Protein AF-A0A4C1TR44-F1 (afdb_monomer_lite)

pLDDT: mean 74.35, std 19.48, range [30.91, 95.0]

Secondary structure (DSSP, 8-state):
--TTHHHHHT--HHHHHHHHHHHHHHHHHHHT--TTS-HHHHHHHTTPPPHHHHHHHHHHHHHHHHHT-S-TTTHHHHT-PPPPTT---PPP-------S-------------

Structure (mmCIF, N/CA/C/O backbone):
data_AF-A0A4C1TR44-F1
#
_entry.id   AF-A0A4C1TR44-F1
#
loop_
_atom_site.group_PDB
_atom_site.id
_atom_site.type_symbol
_atom_site.label_atom_id
_atom_site.label_alt_id
_atom_site.label_comp_id
_atom_site.label_asym_id
_atom_site.label_entity_id
_atom_site.label_seq_id
_atom_site.pdbx_PDB_ins_code
_atom_site.Cartn_x
_atom_site.Cartn_y
_atom_site.Cartn_z
_atom_site.occupancy
_atom_site.B_iso_or_equiv
_atom_site.auth_seq_id
_atom_site.auth_comp_id
_atom_site.auth_asym_id
_atom_site.auth_atom_id
_atom_site.pdbx_PDB_model_num
ATOM 1 N N . MET A 1 1 ? 9.654 10.592 -16.389 1.00 48.72 1 MET A N 1
ATOM 2 C CA . MET A 1 1 ? 9.495 9.372 -15.572 1.00 48.72 1 MET A CA 1
ATOM 3 C C . MET A 1 1 ? 10.162 9.593 -14.231 1.00 48.72 1 MET A C 1
ATOM 5 O O . MET A 1 1 ? 11.379 9.716 -14.175 1.00 48.72 1 MET A O 1
ATOM 9 N N . THR A 1 2 ? 9.377 9.745 -13.169 1.00 49.69 2 THR A N 1
ATOM 10 C CA . THR A 1 2 ? 9.905 9.944 -11.815 1.00 49.69 2 THR A CA 1
ATOM 11 C C . THR A 1 2 ? 10.476 8.614 -11.333 1.00 49.69 2 THR A C 1
ATOM 13 O O . THR A 1 2 ? 9.757 7.619 -11.289 1.00 49.69 2 THR A O 1
ATOM 16 N N . TYR A 1 3 ? 11.758 8.592 -10.973 1.00 50.47 3 TYR A N 1
ATOM 17 C CA . TYR A 1 3 ? 12.559 7.422 -10.564 1.00 50.47 3 TYR A CA 1
ATOM 18 C C . TYR A 1 3 ? 11.973 6.596 -9.386 1.00 50.47 3 TYR A C 1
ATOM 20 O O . TYR A 1 3 ? 12.554 5.603 -8.961 1.00 50.47 3 TYR A O 1
ATOM 28 N N . ALA A 1 4 ? 10.831 7.010 -8.832 1.00 49.41 4 ALA A N 1
ATOM 29 C CA . ALA A 1 4 ? 10.200 6.462 -7.638 1.00 49.41 4 ALA A CA 1
ATOM 30 C C . ALA A 1 4 ? 9.158 5.355 -7.905 1.00 49.41 4 ALA A C 1
ATOM 32 O O . ALA A 1 4 ? 8.793 4.645 -6.975 1.00 49.41 4 ALA A O 1
ATOM 33 N N . SER A 1 5 ? 8.660 5.183 -9.135 1.00 55.97 5 SER A N 1
ATOM 34 C CA . SER A 1 5 ? 7.489 4.318 -9.383 1.00 55.97 5 SER A CA 1
ATOM 35 C C . SER A 1 5 ? 7.682 2.812 -9.099 1.00 55.97 5 SER A C 1
ATOM 37 O O . SER A 1 5 ? 6.793 2.223 -8.486 1.00 55.97 5 SER A O 1
ATOM 39 N N . PRO A 1 6 ? 8.829 2.172 -9.425 1.00 58.22 6 PRO A N 1
ATOM 40 C CA . PRO A 1 6 ? 9.052 0.761 -9.080 1.00 58.22 6 PRO A CA 1
ATOM 41 C C . PRO A 1 6 ? 9.174 0.521 -7.567 1.00 58.22 6 PRO A C 1
ATOM 43 O O . PRO A 1 6 ? 8.997 -0.595 -7.088 1.00 58.22 6 PRO A O 1
ATOM 46 N N . VAL A 1 7 ? 9.489 1.568 -6.795 1.00 58.19 7 VAL A N 1
ATOM 47 C CA . VAL A 1 7 ? 9.777 1.465 -5.357 1.00 58.19 7 VAL A CA 1
ATOM 48 C C . VAL A 1 7 ? 8.522 1.110 -4.564 1.00 58.19 7 VAL A C 1
ATOM 50 O O . VAL A 1 7 ? 8.615 0.404 -3.563 1.00 58.19 7 VAL A O 1
ATOM 53 N N . PHE A 1 8 ? 7.346 1.556 -5.013 1.00 62.28 8 PHE A N 1
ATOM 54 C CA . PHE A 1 8 ? 6.097 1.298 -4.297 1.00 62.28 8 PHE A CA 1
ATOM 55 C C . PHE A 1 8 ? 5.616 -0.150 -4.431 1.00 62.28 8 PHE A C 1
ATOM 57 O O . PHE A 1 8 ? 5.036 -0.668 -3.481 1.00 62.28 8 PHE A O 1
ATOM 64 N N . ALA A 1 9 ? 5.914 -0.822 -5.548 1.00 65.25 9 ALA A N 1
ATOM 65 C CA . ALA A 1 9 ? 5.568 -2.232 -5.751 1.00 65.25 9 ALA A CA 1
ATOM 66 C C . ALA A 1 9 ? 6.281 -3.166 -4.754 1.00 65.25 9 ALA A C 1
ATOM 68 O O . ALA A 1 9 ? 5.738 -4.196 -4.363 1.00 65.25 9 ALA A O 1
ATOM 69 N N . HIS A 1 10 ? 7.478 -2.777 -4.300 1.00 71.75 10 HIS A N 1
ATOM 70 C CA . HIS A 1 10 ? 8.299 -3.537 -3.352 1.00 71.75 10 HIS A CA 1
ATOM 71 C C . HIS A 1 10 ? 8.489 -2.818 -2.012 1.00 71.75 10 HIS A C 1
ATOM 73 O O . HIS A 1 10 ? 9.455 -3.074 -1.289 1.00 71.75 10 HIS A O 1
ATOM 79 N N . ALA A 1 11 ? 7.585 -1.898 -1.669 1.00 77.94 11 ALA A N 1
ATOM 80 C CA . ALA A 1 11 ? 7.605 -1.272 -0.359 1.00 77.94 11 ALA A CA 1
ATOM 81 C C . ALA A 1 11 ? 7.374 -2.329 0.732 1.00 77.94 11 ALA A C 1
ATOM 83 O O . ALA A 1 11 ? 6.542 -3.226 0.589 1.00 77.94 11 ALA A O 1
ATOM 84 N N . ALA A 1 12 ? 8.109 -2.213 1.840 1.00 83.38 12 ALA A N 1
ATOM 85 C CA . ALA A 1 12 ? 7.899 -3.086 2.987 1.00 83.38 12 ALA A CA 1
ATOM 86 C C . ALA A 1 12 ? 6.443 -2.954 3.485 1.00 83.38 12 ALA A C 1
ATOM 88 O O . ALA A 1 12 ? 5.942 -1.824 3.563 1.00 83.38 12 ALA A O 1
ATOM 89 N N . PRO A 1 13 ? 5.776 -4.059 3.872 1.00 84.56 13 PRO A N 1
ATOM 90 C CA . PRO A 1 13 ? 4.405 -4.018 4.382 1.00 84.56 13 PRO A CA 1
ATOM 91 C C . PRO A 1 13 ? 4.215 -3.006 5.519 1.00 84.56 13 PRO A C 1
ATOM 93 O O . PRO A 1 13 ? 3.211 -2.299 5.555 1.00 84.56 13 PRO A O 1
ATOM 96 N N . ASP A 1 14 ? 5.218 -2.850 6.386 1.00 88.00 14 ASP A N 1
ATOM 97 C CA . ASP A 1 14 ? 5.200 -1.888 7.494 1.00 88.00 14 ASP A CA 1
ATOM 98 C C . ASP A 1 14 ? 5.115 -0.430 7.021 1.00 88.00 14 ASP A C 1
ATOM 100 O O . ASP A 1 14 ? 4.394 0.381 7.602 1.00 88.00 14 ASP A O 1
ATOM 104 N N . ALA A 1 15 ? 5.802 -0.086 5.928 1.00 87.00 15 ALA A N 1
ATOM 105 C CA . ALA A 1 15 ? 5.742 1.254 5.354 1.00 87.00 15 ALA A CA 1
ATOM 106 C C . ALA A 1 15 ? 4.356 1.541 4.758 1.00 87.00 15 ALA A C 1
ATOM 108 O O . ALA A 1 15 ? 3.808 2.625 4.962 1.00 87.00 15 ALA A O 1
ATOM 109 N N . ILE A 1 16 ? 3.760 0.557 4.076 1.00 89.19 16 ILE A N 1
ATOM 110 C CA . ILE A 1 16 ? 2.394 0.656 3.538 1.00 89.19 16 ILE A CA 1
ATOM 111 C C . ILE A 1 16 ? 1.381 0.799 4.682 1.00 89.19 16 ILE A C 1
ATOM 113 O O . ILE A 1 16 ? 0.481 1.636 4.605 1.00 89.19 16 ILE A O 1
ATOM 117 N N . ASN A 1 17 ? 1.556 0.049 5.772 1.00 91.25 17 ASN A N 1
ATOM 118 C CA . ASN A 1 17 ? 0.710 0.145 6.960 1.00 91.25 17 ASN A CA 1
ATOM 119 C C . ASN A 1 17 ? 0.790 1.531 7.614 1.00 91.25 17 ASN A C 1
ATOM 121 O O . ASN A 1 17 ? -0.245 2.110 7.941 1.00 91.25 17 ASN A O 1
ATOM 125 N N . ASN A 1 18 ? 1.986 2.113 7.734 1.00 93.06 18 ASN A N 1
ATOM 126 C CA . ASN A 1 18 ? 2.156 3.472 8.256 1.00 93.06 18 ASN A CA 1
ATOM 127 C C . ASN A 1 18 ? 1.447 4.519 7.387 1.00 93.06 18 ASN A C 1
ATOM 129 O O . ASN A 1 18 ? 0.765 5.404 7.908 1.00 93.06 18 ASN A O 1
ATOM 133 N N . LEU A 1 19 ? 1.546 4.394 6.060 1.00 92.88 19 LEU A N 1
ATOM 134 C CA . LEU A 1 19 ? 0.812 5.259 5.133 1.00 92.88 19 LEU A CA 1
ATOM 135 C C . LEU A 1 19 ? -0.704 5.083 5.272 1.00 92.88 19 LEU A C 1
ATOM 137 O O . LEU A 1 19 ? -1.439 6.067 5.217 1.00 92.88 19 LEU A O 1
ATOM 141 N N . GLN A 1 20 ? -1.180 3.858 5.507 1.00 94.06 20 GLN A N 1
ATOM 142 C CA . GLN A 1 20 ? -2.597 3.608 5.757 1.00 94.06 20 GLN A CA 1
ATOM 143 C C . GLN A 1 20 ? -3.073 4.246 7.068 1.00 94.06 20 GLN A C 1
ATOM 145 O O . GLN A 1 20 ? -4.173 4.795 7.111 1.00 94.06 20 GLN A O 1
ATOM 150 N N . ILE A 1 21 ? -2.264 4.216 8.131 1.00 94.38 21 ILE A N 1
ATOM 151 C CA . ILE A 1 21 ? -2.571 4.898 9.400 1.00 94.38 21 ILE A CA 1
ATOM 152 C C . ILE A 1 21 ? -2.707 6.406 9.169 1.00 94.38 21 ILE A C 1
ATOM 154 O O . ILE A 1 21 ? -3.691 7.004 9.608 1.00 94.38 21 ILE A O 1
ATOM 158 N N . LEU A 1 22 ? -1.775 6.999 8.418 1.00 95.00 22 LEU A N 1
ATOM 159 C CA . LEU A 1 22 ? -1.822 8.415 8.057 1.00 95.00 22 LEU A CA 1
ATOM 160 C C . LEU A 1 22 ? -3.079 8.732 7.235 1.00 95.00 22 LEU A C 1
ATOM 162 O O . LEU A 1 22 ? -3.797 9.675 7.558 1.00 95.00 22 LEU A O 1
ATOM 166 N N . GLN A 1 23 ? -3.409 7.909 6.234 1.00 94.38 23 GLN A N 1
ATOM 167 C CA . GLN A 1 23 ? -4.637 8.065 5.449 1.00 94.38 23 GLN A CA 1
ATOM 168 C C . GLN A 1 23 ? -5.888 8.007 6.338 1.00 94.38 23 GLN A C 1
ATOM 170 O O . GLN A 1 23 ? -6.783 8.840 6.197 1.00 94.38 23 GLN A O 1
ATOM 175 N N . ASN A 1 24 ? -5.950 7.065 7.283 1.00 93.69 24 ASN A N 1
ATOM 176 C CA . ASN A 1 24 ? -7.075 6.941 8.210 1.00 93.69 24 ASN A CA 1
ATOM 177 C C . ASN A 1 24 ? -7.221 8.195 9.087 1.00 93.69 24 ASN A C 1
ATOM 179 O O . ASN A 1 24 ? -8.336 8.671 9.300 1.00 93.69 24 ASN A O 1
ATOM 183 N N . GLN A 1 25 ? -6.110 8.752 9.578 1.00 93.25 25 GLN A N 1
ATOM 184 C CA . GLN A 1 25 ? -6.115 9.999 10.344 1.00 93.25 25 GLN A CA 1
ATOM 185 C C . GLN A 1 25 ? -6.569 11.178 9.478 1.00 93.25 25 GLN A C 1
ATOM 187 O O . GLN A 1 25 ? -7.417 11.962 9.903 1.00 93.25 25 GLN A O 1
ATOM 192 N N . PHE A 1 26 ? -6.070 11.262 8.245 1.00 93.56 26 PHE A N 1
ATOM 193 C CA . PHE A 1 26 ? -6.472 12.281 7.283 1.00 93.56 26 PHE A CA 1
ATOM 194 C C . PHE A 1 26 ? -7.967 12.225 6.968 1.00 93.56 26 PHE A C 1
ATOM 196 O O . PHE A 1 26 ? -8.593 13.269 6.899 1.00 93.56 26 PHE A O 1
ATOM 203 N N . CYS A 1 27 ? -8.566 11.038 6.842 1.00 91.81 27 CYS A N 1
ATOM 204 C CA . CYS A 1 27 ? -10.010 10.909 6.615 1.00 91.81 27 CYS A CA 1
ATOM 205 C C . CYS A 1 27 ? -10.839 11.365 7.828 1.00 91.81 27 CYS A C 1
ATOM 207 O O . CYS A 1 27 ? -11.955 11.860 7.671 1.00 91.81 27 CYS A O 1
ATOM 209 N N . ARG A 1 28 ? -10.306 11.204 9.045 1.00 93.56 28 ARG A N 1
ATOM 210 C CA . ARG A 1 28 ? -11.000 11.532 10.301 1.00 93.56 28 ARG A CA 1
ATOM 211 C C . ARG A 1 28 ? -10.954 13.010 10.662 1.00 93.56 28 ARG A C 1
ATOM 213 O O . ARG A 1 28 ? -11.938 13.523 11.182 1.00 93.56 28 ARG A O 1
ATOM 220 N N . MET A 1 29 ? -9.841 13.689 10.391 1.00 91.88 29 MET A N 1
ATOM 221 C CA . MET A 1 29 ? -9.670 15.108 10.726 1.00 91.88 29 MET A CA 1
ATOM 222 C C . MET A 1 29 ? -10.765 16.025 10.144 1.00 91.88 29 MET A C 1
ATOM 224 O O . MET A 1 29 ? -11.369 16.757 10.923 1.00 91.88 29 MET A O 1
ATOM 228 N N . PRO A 1 30 ? -11.081 15.993 8.834 1.00 91.44 30 PRO A N 1
ATOM 229 C CA . PRO A 1 30 ? -12.089 16.873 8.250 1.00 91.44 30 PRO A CA 1
ATOM 230 C C . PRO A 1 30 ? -13.520 16.418 8.552 1.00 91.44 30 PRO A C 1
ATOM 232 O O . PRO A 1 30 ? -14.423 17.244 8.596 1.00 91.44 30 PRO A O 1
ATOM 235 N N . THR A 1 31 ? -13.742 15.117 8.767 1.00 89.12 31 THR A N 1
ATOM 236 C CA . THR A 1 31 ? -15.076 14.573 9.073 1.00 89.12 31 THR A CA 1
ATOM 237 C C . THR A 1 31 ? -15.456 14.719 10.546 1.00 89.12 31 THR A C 1
ATOM 239 O O . THR A 1 31 ? -16.613 14.505 10.895 1.00 89.12 31 THR A O 1
ATOM 242 N N . GLY A 1 32 ? -14.501 15.046 11.426 1.00 92.50 32 GLY A N 1
ATOM 243 C CA . GLY A 1 32 ? -14.720 15.071 12.875 1.00 92.50 32 GLY A CA 1
ATOM 244 C C . GLY A 1 32 ? -15.153 13.710 13.435 1.00 92.50 32 GLY A C 1
ATOM 245 O O . GLY A 1 32 ? -15.809 13.644 14.473 1.00 92.50 32 GLY A O 1
ATOM 246 N N . ALA A 1 33 ? -14.839 12.618 12.729 1.00 90.94 33 ALA A N 1
ATOM 247 C CA . ALA A 1 33 ? -15.416 11.310 12.996 1.00 90.94 33 ALA A CA 1
ATOM 248 C C . ALA A 1 33 ? -14.879 10.693 14.305 1.00 90.94 33 ALA A C 1
ATOM 250 O O . ALA A 1 33 ? -13.665 10.459 14.418 1.00 90.94 33 ALA A O 1
ATOM 251 N N . PRO A 1 34 ? -15.752 10.337 15.269 1.00 91.44 34 PRO A N 1
ATOM 252 C CA . PRO A 1 34 ? -15.331 9.693 16.507 1.00 91.44 34 PRO A CA 1
ATOM 253 C C . PRO A 1 34 ? -14.676 8.325 16.264 1.00 91.44 34 PRO A C 1
ATOM 255 O O . PRO A 1 34 ? -14.941 7.638 15.271 1.00 91.44 34 PRO A O 1
ATOM 258 N N . SER A 1 35 ? -13.799 7.913 17.184 1.00 86.50 35 SER A N 1
ATOM 259 C CA . SER A 1 35 ? -12.945 6.717 17.059 1.00 86.50 35 SER A CA 1
ATOM 260 C C . SER A 1 35 ? -13.717 5.419 16.793 1.00 86.50 35 SER A C 1
ATOM 262 O O . SER A 1 35 ? -13.208 4.550 16.089 1.00 86.50 35 SER A O 1
ATOM 264 N N . PHE A 1 36 ? -14.958 5.309 17.281 1.00 90.88 36 PHE A N 1
ATOM 265 C CA . PHE A 1 36 ? -15.802 4.121 17.113 1.00 90.88 36 PHE A CA 1
ATOM 266 C C . PHE A 1 36 ? -16.346 3.924 15.688 1.00 90.88 36 PHE A C 1
ATOM 268 O O . PHE A 1 36 ? -16.787 2.824 15.349 1.00 90.88 36 PHE A O 1
ATOM 275 N N . ILE A 1 37 ? -16.332 4.957 14.836 1.00 92.44 37 ILE A N 1
ATOM 276 C CA . ILE A 1 37 ? -16.751 4.821 13.436 1.00 92.44 37 ILE A CA 1
ATOM 277 C C . ILE A 1 37 ? -15.723 3.969 12.699 1.00 92.44 37 ILE A C 1
ATOM 279 O O . ILE A 1 37 ? -14.521 4.216 12.777 1.00 92.44 37 ILE A O 1
ATOM 283 N N . LYS A 1 38 ? -16.185 2.958 11.962 1.00 94.06 38 LYS A N 1
ATOM 284 C CA . LYS A 1 38 ? -15.305 2.071 11.194 1.00 94.06 38 LYS A CA 1
ATOM 285 C C . LYS A 1 38 ? -14.670 2.829 10.026 1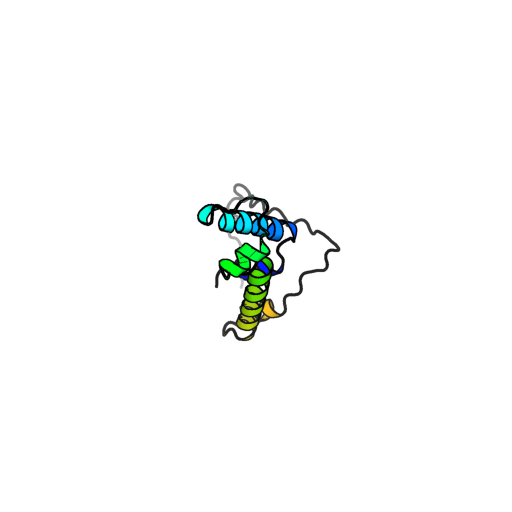.00 94.06 38 LYS A C 1
ATOM 287 O O . LYS A 1 38 ? -15.369 3.504 9.275 1.00 94.06 38 LYS A O 1
ATOM 292 N N . ASN A 1 39 ? -13.369 2.631 9.804 1.00 92.56 39 ASN A N 1
ATOM 293 C CA . ASN A 1 39 ? -12.660 3.266 8.684 1.00 92.56 39 ASN A CA 1
ATOM 294 C C . ASN A 1 39 ? -13.272 2.883 7.322 1.00 92.56 39 ASN A C 1
ATOM 296 O O . ASN A 1 39 ? -13.307 3.713 6.424 1.00 92.56 39 ASN A O 1
ATOM 300 N N . SER A 1 40 ? -13.817 1.669 7.172 1.00 92.44 40 SER A N 1
ATOM 301 C CA . SER A 1 40 ? -14.494 1.245 5.937 1.00 92.44 40 SER A CA 1
ATOM 302 C C . SER A 1 40 ? -15.707 2.108 5.574 1.00 92.44 40 SER A C 1
ATOM 304 O O . SER A 1 40 ? -15.952 2.331 4.392 1.00 92.44 40 SER A O 1
ATOM 306 N N . VAL A 1 41 ? -16.441 2.610 6.573 1.00 93.75 41 VAL A N 1
ATOM 307 C CA . VAL A 1 41 ? -17.572 3.527 6.365 1.00 93.75 41 VAL A CA 1
ATOM 308 C C . VAL A 1 41 ? -17.051 4.873 5.874 1.00 93.75 41 VAL A C 1
ATOM 310 O O . VAL A 1 41 ? -17.489 5.337 4.832 1.00 93.75 41 VAL A O 1
ATOM 313 N N . LEU A 1 42 ? -16.016 5.421 6.521 1.00 92.94 42 LEU A N 1
ATOM 314 C CA . LEU A 1 42 ? -15.385 6.674 6.084 1.00 92.94 42 LEU A CA 1
ATOM 315 C C . LEU A 1 42 ? -14.832 6.583 4.657 1.00 92.94 42 LEU A C 1
ATOM 317 O O . LEU A 1 42 ? -15.005 7.502 3.866 1.00 92.94 42 LEU A O 1
ATOM 321 N N . HIS A 1 43 ? -14.204 5.463 4.301 1.00 94.19 43 HIS A N 1
ATOM 322 C CA . HIS A 1 43 ? -13.726 5.226 2.940 1.00 94.19 43 HIS A CA 1
ATOM 323 C C . HIS A 1 43 ? -14.865 5.170 1.918 1.00 94.19 43 HIS A C 1
ATOM 325 O O . HIS A 1 43 ? -14.717 5.693 0.816 1.00 94.19 43 HIS A O 1
ATOM 331 N N . ARG A 1 44 ? -16.002 4.561 2.272 1.00 93.69 44 ARG A N 1
ATOM 332 C CA . ARG A 1 44 ? -17.186 4.515 1.408 1.00 93.69 44 ARG A CA 1
ATOM 333 C C . ARG A 1 44 ? -17.808 5.900 1.238 1.00 93.69 44 ARG A C 1
ATOM 335 O O . ARG A 1 44 ? -18.078 6.281 0.106 1.00 93.69 44 ARG A O 1
ATOM 342 N N . ASP A 1 45 ? -17.999 6.626 2.333 1.00 93.38 45 ASP A N 1
ATOM 343 C CA . ASP A 1 45 ? -18.672 7.929 2.354 1.00 93.38 45 ASP A CA 1
ATOM 344 C C . ASP A 1 45 ? -17.838 9.010 1.655 1.00 93.38 45 ASP A C 1
ATOM 346 O O . ASP A 1 45 ? -18.376 9.864 0.957 1.00 93.38 45 ASP A O 1
ATOM 350 N N . LEU A 1 46 ? -16.509 8.943 1.792 1.00 91.62 46 LEU A N 1
ATOM 351 C CA . LEU A 1 46 ? -15.572 9.832 1.099 1.00 91.62 46 LEU A CA 1
ATOM 352 C C . LEU A 1 46 ? -15.213 9.344 -0.314 1.00 91.62 46 LEU A C 1
ATOM 354 O O . LEU A 1 46 ? -14.436 10.001 -1.001 1.00 91.62 46 LEU A O 1
ATOM 358 N N . HIS A 1 47 ? -15.731 8.187 -0.743 1.00 92.56 47 HIS A N 1
ATOM 359 C CA . HIS A 1 47 ? -15.369 7.528 -2.002 1.00 92.56 47 HIS A CA 1
ATOM 360 C C . HIS A 1 47 ? -13.845 7.351 -2.196 1.00 92.56 47 HIS A C 1
ATOM 362 O O . HIS A 1 47 ? -13.330 7.427 -3.311 1.00 92.56 47 HIS A O 1
ATOM 368 N N . LEU A 1 48 ? -13.111 7.089 -1.107 1.00 91.81 48 LEU A N 1
ATOM 369 C CA . LEU A 1 48 ? -11.654 6.941 -1.097 1.00 91.81 48 LEU A CA 1
ATOM 370 C C . LEU A 1 48 ? -11.228 5.473 -1.068 1.00 91.81 48 LEU A C 1
ATOM 372 O O . LEU A 1 48 ? -11.586 4.719 -0.164 1.00 91.81 48 LEU A O 1
ATOM 376 N N . SER A 1 49 ? -10.351 5.087 -1.991 1.00 92.44 49 SER A N 1
ATOM 377 C CA . SER A 1 49 ? -9.651 3.801 -1.949 1.00 92.44 49 SER A CA 1
ATOM 378 C C . SER A 1 49 ? -8.537 3.771 -0.897 1.00 92.44 49 SER A C 1
ATOM 380 O O . SER A 1 49 ? -7.901 4.779 -0.596 1.00 92.44 49 SER A O 1
ATOM 382 N N . THR A 1 50 ? -8.269 2.584 -0.364 1.00 93.19 50 THR A N 1
ATOM 383 C CA . THR A 1 50 ? -7.202 2.288 0.609 1.00 93.19 50 THR A CA 1
ATOM 384 C C . THR A 1 50 ? -5.822 2.404 -0.061 1.00 93.19 50 THR A C 1
ATOM 386 O O . THR A 1 50 ? -5.680 2.020 -1.225 1.00 93.19 50 THR A O 1
ATOM 389 N N . ILE A 1 51 ? -4.792 2.882 0.650 1.00 91.56 51 ILE A N 1
ATOM 390 C CA . ILE A 1 51 ? -3.408 2.999 0.137 1.00 91.56 51 ILE A CA 1
ATOM 391 C C . ILE A 1 51 ? -2.903 1.738 -0.589 1.00 91.56 51 ILE A C 1
ATOM 393 O O . ILE A 1 51 ? -2.470 1.878 -1.730 1.00 91.56 51 ILE A O 1
ATOM 397 N N . PRO A 1 52 ? -2.965 0.515 -0.024 1.00 89.75 52 PRO A N 1
ATOM 398 C CA . PRO A 1 52 ? -2.525 -0.703 -0.707 1.00 89.75 52 PRO A CA 1
ATOM 399 C C . PRO A 1 52 ? -3.200 -0.916 -2.064 1.00 89.75 52 PRO A C 1
ATOM 401 O O . PRO A 1 52 ? -2.546 -1.356 -3.006 1.00 89.75 52 PRO A O 1
ATOM 404 N N . LYS A 1 53 ? -4.488 -0.571 -2.192 1.00 91.25 53 LYS A N 1
ATOM 405 C CA . LYS A 1 53 ? -5.211 -0.685 -3.463 1.00 91.25 53 LYS A CA 1
ATOM 406 C C . LYS A 1 53 ? -4.661 0.303 -4.491 1.00 91.25 53 LYS A C 1
ATOM 408 O O . LYS A 1 53 ? -4.377 -0.092 -5.614 1.00 91.25 53 LYS A O 1
ATOM 413 N N . ILE A 1 54 ? -4.457 1.556 -4.081 1.00 90.00 54 ILE A N 1
ATOM 414 C CA . ILE A 1 54 ? -3.881 2.602 -4.937 1.00 90.00 54 ILE A CA 1
ATOM 415 C C . ILE A 1 54 ? -2.471 2.209 -5.379 1.00 90.00 54 ILE A C 1
ATOM 417 O O . ILE A 1 54 ? -2.159 2.272 -6.561 1.00 90.00 54 ILE A O 1
ATOM 421 N N . VAL A 1 55 ? -1.625 1.772 -4.444 1.00 88.56 55 VAL A N 1
ATOM 422 C CA . VAL A 1 55 ? -0.251 1.341 -4.734 1.00 88.56 55 VAL A CA 1
ATOM 423 C C . VAL A 1 55 ? -0.243 0.198 -5.745 1.00 88.56 55 VAL A C 1
ATOM 425 O O . VAL A 1 55 ? 0.522 0.251 -6.704 1.00 88.56 55 VAL A O 1
ATOM 428 N N . LYS A 1 56 ? -1.130 -0.789 -5.579 1.00 87.56 56 LYS A N 1
ATOM 429 C CA . LYS A 1 56 ? -1.270 -1.902 -6.517 1.00 87.56 56 LYS A CA 1
ATOM 430 C C . LYS A 1 56 ? -1.668 -1.422 -7.916 1.00 87.56 56 LYS A C 1
ATOM 432 O O . LYS A 1 56 ? -0.939 -1.683 -8.867 1.00 87.56 56 LYS A O 1
ATOM 437 N N . GLU A 1 57 ? -2.754 -0.664 -8.038 1.00 89.75 57 GLU A N 1
ATOM 438 C CA . GLU A 1 57 ? -3.235 -0.161 -9.335 1.00 89.75 57 GLU A CA 1
ATOM 439 C C . GLU A 1 57 ? -2.211 0.748 -10.030 1.00 89.75 57 GLU A C 1
ATOM 441 O O . GLU A 1 57 ? -2.053 0.700 -11.249 1.00 89.75 57 GLU A O 1
ATOM 446 N N . LEU A 1 58 ? -1.501 1.587 -9.271 1.00 87.81 58 LEU A N 1
ATOM 447 C CA . LEU A 1 58 ? -0.432 2.426 -9.812 1.00 87.81 58 LEU A CA 1
ATOM 448 C C . LEU A 1 58 ? 0.761 1.590 -10.273 1.00 87.81 58 LEU A C 1
ATOM 450 O O . LEU A 1 58 ? 1.348 1.907 -11.306 1.00 87.81 58 LEU A O 1
ATOM 454 N N . SER A 1 59 ? 1.112 0.536 -9.533 1.00 84.38 59 SER A N 1
ATOM 455 C CA . SER A 1 59 ? 2.201 -0.358 -9.920 1.00 84.38 59 SER A CA 1
ATOM 456 C C . SER A 1 59 ? 1.884 -1.107 -11.214 1.00 84.38 59 SER A C 1
ATOM 458 O O . SER A 1 59 ? 2.702 -1.082 -12.126 1.00 84.38 59 SER A O 1
ATOM 460 N N . GLU A 1 60 ? 0.676 -1.662 -11.347 1.00 85.69 60 GLU A N 1
ATOM 461 C CA . GLU A 1 60 ? 0.210 -2.343 -12.563 1.00 85.69 60 GLU A CA 1
ATOM 462 C C . GLU A 1 60 ? 0.266 -1.397 -13.768 1.00 85.69 60 GLU A C 1
ATOM 464 O O . GLU A 1 60 ? 0.968 -1.670 -14.739 1.00 85.69 60 GLU A O 1
ATOM 469 N N . LYS A 1 61 ? -0.343 -0.208 -13.650 1.00 86.88 61 LYS A N 1
ATOM 470 C CA . LYS A 1 61 ? -0.314 0.814 -14.712 1.00 86.88 61 LYS A CA 1
ATOM 471 C C . LYS A 1 61 ? 1.102 1.230 -15.096 1.00 86.88 61 LYS A C 1
ATOM 473 O O . LYS A 1 61 ? 1.361 1.533 -16.260 1.00 86.88 61 LYS A O 1
ATOM 478 N N . PHE A 1 62 ? 2.013 1.294 -14.128 1.00 82.75 62 PHE A N 1
ATOM 479 C CA . PHE A 1 62 ? 3.403 1.632 -14.398 1.00 82.75 62 PHE A CA 1
ATOM 480 C C . PHE A 1 62 ? 4.105 0.533 -15.197 1.00 82.75 62 PHE A C 1
ATOM 482 O O . PHE A 1 62 ? 4.785 0.842 -16.175 1.00 82.75 62 PHE A O 1
ATOM 489 N N . PHE A 1 63 ? 3.930 -0.731 -14.811 1.00 83.19 63 PHE A N 1
ATOM 490 C CA . PHE A 1 63 ? 4.519 -1.855 -15.533 1.00 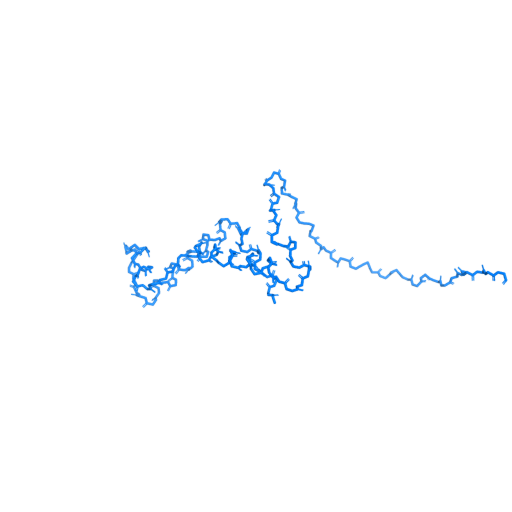83.19 63 PHE A CA 1
ATOM 491 C C . PHE A 1 63 ? 3.936 -1.985 -16.945 1.00 83.19 63 PHE A C 1
ATOM 493 O O . PHE A 1 63 ? 4.706 -2.094 -17.897 1.00 83.19 63 PHE A O 1
ATOM 500 N N . ASP A 1 64 ? 2.621 -1.831 -17.113 1.00 86.25 64 ASP A N 1
ATOM 501 C CA . ASP A 1 64 ? 1.965 -1.822 -18.429 1.00 86.25 64 ASP A CA 1
ATOM 502 C C . ASP A 1 64 ? 2.507 -0.708 -19.340 1.00 86.25 64 ASP A C 1
ATOM 504 O O . ASP A 1 64 ? 2.712 -0.891 -20.545 1.00 86.25 64 ASP A O 1
ATOM 508 N N . MET A 1 65 ? 2.781 0.465 -18.762 1.00 85.12 65 MET A N 1
ATOM 509 C CA . MET A 1 65 ? 3.378 1.589 -19.481 1.00 85.12 65 MET A CA 1
ATOM 510 C C . MET A 1 65 ? 4.848 1.337 -19.833 1.00 85.12 65 MET A C 1
ATOM 512 O O . MET A 1 65 ? 5.298 1.760 -20.898 1.00 85.12 65 MET A O 1
ATOM 516 N N . ALA A 1 66 ? 5.598 0.649 -18.969 1.00 84.00 66 ALA A N 1
ATOM 517 C CA . ALA A 1 66 ? 6.996 0.306 -19.214 1.00 84.00 66 ALA A CA 1
ATOM 518 C C . ALA A 1 66 ? 7.154 -0.697 -20.369 1.00 84.00 66 ALA A C 1
ATOM 520 O O . ALA A 1 66 ? 8.072 -0.539 -21.174 1.00 84.00 66 ALA A O 1
ATOM 521 N N . VAL A 1 67 ? 6.239 -1.668 -20.501 1.00 84.81 67 VAL A N 1
ATOM 522 C CA . VAL A 1 67 ? 6.226 -2.641 -21.614 1.00 84.81 67 VAL A CA 1
ATOM 523 C C . VAL A 1 67 ? 6.107 -1.943 -22.97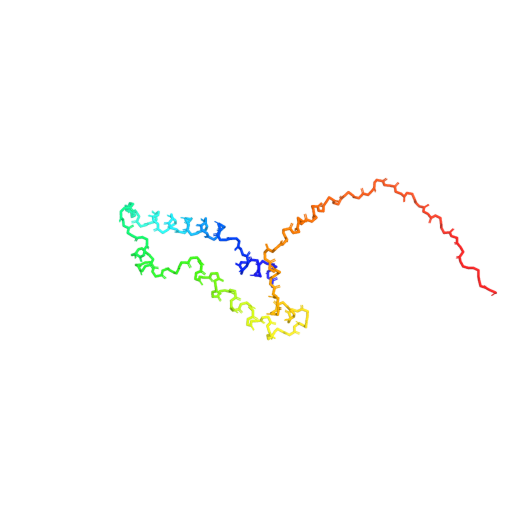0 1.00 84.81 67 VAL A C 1
ATOM 525 O O . VAL A 1 67 ? 6.807 -2.297 -23.914 1.00 84.81 67 VAL A O 1
ATOM 528 N N . ASN A 1 68 ? 5.249 -0.926 -23.062 1.00 84.25 68 ASN A N 1
ATOM 529 C CA . ASN A 1 68 ? 4.947 -0.227 -24.313 1.00 84.25 68 ASN A CA 1
ATOM 530 C C . ASN A 1 68 ? 5.808 1.032 -24.538 1.00 84.25 68 ASN A C 1
ATOM 532 O O . ASN A 1 68 ? 5.504 1.847 -25.412 1.00 84.25 68 ASN A O 1
ATOM 536 N N . HIS A 1 69 ? 6.857 1.247 -23.736 1.00 84.50 69 HIS A N 1
ATOM 537 C CA . HIS A 1 69 ? 7.607 2.499 -23.774 1.00 84.50 69 HIS A CA 1
ATOM 538 C C . HIS A 1 69 ? 8.517 2.579 -25.015 1.00 84.50 69 HIS A C 1
ATOM 540 O O . HIS A 1 69 ? 9.278 1.648 -25.272 1.00 84.50 69 HIS A O 1
ATOM 546 N N . PRO A 1 70 ? 8.593 3.727 -25.722 1.00 87.38 70 PRO A N 1
ATOM 547 C CA . PRO A 1 70 ? 9.496 3.906 -26.870 1.00 87.38 70 PRO A CA 1
ATOM 548 C C . PRO A 1 70 ? 10.996 3.831 -26.526 1.00 87.38 70 PRO A C 1
ATOM 550 O O . PRO A 1 70 ? 11.836 3.906 -27.416 1.00 87.38 70 PRO A O 1
ATOM 553 N N . ASN A 1 71 ? 11.353 3.722 -25.241 1.00 84.62 71 ASN A N 1
ATOM 554 C CA . ASN A 1 71 ? 12.742 3.705 -24.793 1.00 84.62 71 ASN A CA 1
ATOM 555 C C . ASN A 1 71 ? 13.112 2.259 -24.437 1.00 84.62 71 ASN A C 1
ATOM 557 O O . ASN A 1 71 ? 12.602 1.753 -23.431 1.00 84.62 71 ASN A O 1
ATOM 561 N N . PRO A 1 72 ? 14.023 1.616 -25.187 1.00 82.31 72 PRO A N 1
ATOM 562 C CA . PRO A 1 72 ? 14.373 0.214 -24.979 1.00 82.31 72 PRO A CA 1
ATOM 563 C C . PRO A 1 72 ? 15.027 -0.055 -23.619 1.00 82.31 72 PRO A C 1
ATOM 565 O O . PRO A 1 72 ? 15.004 -1.186 -23.155 1.00 82.31 72 PRO A O 1
ATOM 568 N N . LEU A 1 73 ? 15.573 0.963 -22.943 1.00 81.62 73 LEU A N 1
ATOM 569 C CA . LEU A 1 73 ? 16.174 0.812 -21.613 1.00 81.62 73 LEU A CA 1
ATOM 570 C C . LEU A 1 73 ? 15.138 0.655 -20.492 1.00 81.62 73 LEU A C 1
ATOM 572 O O . LEU A 1 73 ? 15.485 0.213 -19.400 1.00 81.62 73 LEU A O 1
ATOM 576 N N . LEU A 1 74 ? 13.881 1.033 -20.739 1.00 77.81 74 LEU A N 1
ATOM 577 C CA . LEU A 1 74 ? 12.803 0.939 -19.751 1.00 77.81 74 LEU A CA 1
ATOM 578 C C . LEU A 1 74 ? 12.022 -0.372 -19.859 1.00 77.81 74 LEU A C 1
ATOM 580 O O . LEU A 1 74 ? 11.492 -0.837 -18.855 1.00 77.81 74 LEU A O 1
ATOM 584 N N . VAL A 1 75 ? 12.017 -1.012 -21.028 1.00 78.88 75 VAL A N 1
ATOM 585 C CA . VAL A 1 75 ? 11.348 -2.303 -21.252 1.00 78.88 75 VAL A CA 1
ATOM 586 C C . VAL A 1 75 ? 11.825 -3.401 -20.276 1.00 78.88 75 VAL A C 1
ATOM 588 O O . VAL A 1 75 ? 10.972 -4.079 -19.705 1.00 78.88 75 VAL A O 1
ATOM 591 N N . PRO A 1 76 ? 13.132 -3.535 -19.949 1.00 79.38 76 PRO A N 1
ATOM 592 C CA . PRO A 1 76 ? 13.607 -4.515 -18.965 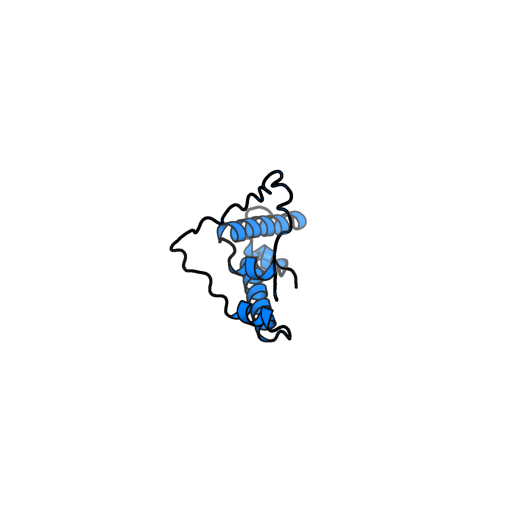1.00 79.38 76 PRO A CA 1
ATOM 593 C C . PRO A 1 76 ? 13.062 -4.308 -17.546 1.00 79.38 76 PRO A C 1
ATOM 595 O O . PRO A 1 76 ? 13.049 -5.247 -16.751 1.00 79.38 76 PRO A O 1
ATOM 598 N N . SER A 1 77 ? 12.609 -3.095 -17.204 1.00 72.06 77 SER A N 1
ATOM 599 C CA . SER A 1 77 ? 12.016 -2.830 -15.888 1.00 72.06 77 SER A CA 1
ATOM 600 C C . SER A 1 77 ? 10.645 -3.488 -15.711 1.00 72.06 77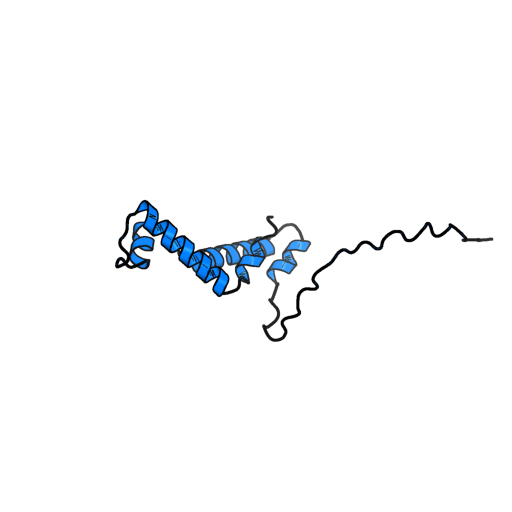 SER A C 1
ATOM 602 O O . SER A 1 77 ? 10.258 -3.762 -14.579 1.00 72.06 77 SER A O 1
ATOM 604 N N . ALA A 1 78 ? 9.942 -3.802 -16.806 1.00 74.31 78 ALA A N 1
ATOM 605 C CA . ALA A 1 78 ? 8.680 -4.541 -16.771 1.00 74.31 78 ALA A CA 1
ATOM 606 C C . ALA A 1 78 ? 8.861 -6.020 -16.402 1.00 74.31 78 ALA A C 1
ATOM 608 O O . ALA A 1 78 ? 7.980 -6.626 -15.805 1.00 74.31 78 ALA A O 1
ATOM 609 N N . THR A 1 79 ? 10.023 -6.590 -16.720 1.00 75.31 79 THR A N 1
ATOM 610 C CA . THR A 1 79 ? 10.408 -7.966 -16.375 1.00 75.31 79 THR A CA 1
ATOM 611 C C . THR A 1 79 ? 11.187 -8.049 -15.063 1.00 75.31 79 THR A C 1
ATOM 613 O O . THR A 1 79 ? 11.858 -9.045 -14.804 1.00 75.31 79 THR A O 1
ATOM 616 N N . TYR A 1 80 ? 11.169 -6.990 -14.249 1.00 73.62 80 TYR A N 1
ATOM 617 C CA . TYR A 1 80 ? 11.885 -6.980 -12.982 1.00 73.62 80 TYR A CA 1
ATOM 618 C C . TYR A 1 80 ? 11.223 -7.936 -11.985 1.00 73.62 80 TYR A C 1
ATOM 620 O O . TYR A 1 80 ? 10.130 -7.673 -11.487 1.00 73.62 80 TYR A O 1
ATOM 628 N N . GLU A 1 81 ? 11.913 -9.026 -11.661 1.00 68.69 81 GLU A N 1
ATOM 629 C CA . GLU A 1 81 ? 11.558 -9.895 -10.545 1.00 68.69 81 GLU A CA 1
ATOM 630 C C . GLU A 1 81 ? 12.417 -9.512 -9.334 1.00 68.69 81 GLU A C 1
ATOM 632 O O . GLU A 1 81 ? 13.652 -9.524 -9.391 1.00 68.69 81 GLU A O 1
ATOM 637 N N . ALA A 1 82 ? 11.776 -9.128 -8.229 1.00 66.88 82 ALA A N 1
ATOM 638 C CA . ALA A 1 82 ? 12.507 -8.871 -6.997 1.00 66.88 82 ALA A CA 1
ATOM 639 C C . ALA A 1 82 ? 13.136 -10.174 -6.497 1.00 66.88 82 ALA A C 1
ATOM 641 O O . ALA A 1 82 ? 12.463 -11.199 -6.394 1.00 66.88 82 ALA A O 1
ATOM 642 N N . SER A 1 83 ? 14.425 -10.122 -6.154 1.00 65.88 83 SER A N 1
ATOM 643 C CA . SER A 1 83 ? 15.126 -11.274 -5.595 1.00 65.88 83 SER A CA 1
ATOM 644 C C . SER A 1 83 ? 14.360 -11.849 -4.393 1.00 65.88 83 SER A C 1
ATOM 646 O O . SER A 1 83 ? 13.931 -11.073 -3.529 1.00 65.88 83 SER A O 1
ATOM 648 N N . PRO A 1 84 ? 14.216 -13.187 -4.299 1.00 67.38 84 PRO A N 1
ATOM 649 C CA . PRO A 1 84 ? 13.597 -13.836 -3.153 1.00 67.38 84 PRO A CA 1
ATOM 650 C C . PRO A 1 84 ? 14.237 -13.350 -1.845 1.00 67.38 84 PRO A C 1
ATOM 652 O O . PRO A 1 84 ? 15.445 -13.088 -1.821 1.00 67.38 84 PRO A O 1
ATOM 655 N N . PRO A 1 85 ? 13.475 -13.262 -0.742 1.00 64.12 85 PRO A N 1
ATOM 656 C CA . PRO A 1 85 ? 13.907 -12.649 0.517 1.00 64.12 85 PRO A CA 1
ATOM 657 C C . PRO A 1 85 ? 14.972 -13.461 1.278 1.00 64.12 85 PRO A C 1
ATOM 659 O O . PRO A 1 85 ? 15.046 -13.387 2.502 1.00 64.12 85 PRO A O 1
ATOM 662 N N . HIS A 1 86 ? 15.802 -14.257 0.595 1.00 55.91 86 HIS A N 1
ATOM 663 C CA . HIS A 1 86 ? 16.694 -15.198 1.256 1.00 55.91 86 HIS A CA 1
ATOM 664 C C . HIS A 1 86 ? 18.072 -14.645 1.625 1.00 55.91 86 HIS A C 1
ATOM 666 O O . HIS A 1 86 ? 18.736 -15.224 2.484 1.00 55.91 86 HIS A O 1
ATOM 672 N N . HIS A 1 87 ? 18.469 -13.483 1.103 1.00 58.81 87 HIS A N 1
ATOM 673 C CA . HIS A 1 87 ? 19.683 -12.798 1.540 1.00 58.81 87 HIS A CA 1
ATOM 674 C C . HIS A 1 87 ? 19.438 -11.289 1.539 1.00 58.81 87 HIS A C 1
ATOM 676 O O . HIS A 1 87 ? 19.377 -10.665 0.482 1.00 58.81 87 HIS A O 1
ATOM 682 N N . PHE A 1 88 ? 19.319 -10.677 2.722 1.00 59.97 88 PHE A N 1
ATOM 683 C CA . PHE A 1 88 ? 19.451 -9.227 2.852 1.00 59.97 88 PHE A CA 1
ATOM 684 C C . PHE A 1 88 ? 20.891 -8.855 2.486 1.00 59.97 88 PHE A C 1
ATOM 686 O O . PHE A 1 88 ? 21.752 -8.729 3.357 1.00 59.97 88 PHE A O 1
ATOM 693 N N . ILE A 1 89 ? 21.175 -8.707 1.190 1.00 60.16 89 ILE A N 1
ATOM 694 C CA . ILE A 1 89 ? 22.397 -8.058 0.730 1.00 60.16 89 ILE A CA 1
ATOM 695 C C . ILE A 1 89 ? 22.292 -6.642 1.280 1.00 60.16 89 ILE A C 1
ATOM 697 O O . ILE A 1 89 ? 21.511 -5.821 0.792 1.00 60.16 89 ILE A O 1
ATOM 701 N N . ARG A 1 90 ? 23.009 -6.379 2.379 1.00 58.94 90 ARG A N 1
ATOM 702 C CA . ARG A 1 90 ? 23.123 -5.032 2.930 1.00 58.94 90 ARG A CA 1
ATOM 703 C C . ARG A 1 90 ? 23.544 -4.145 1.771 1.00 58.94 90 ARG A C 1
ATOM 705 O O . ARG A 1 90 ? 24.605 -4.377 1.195 1.00 58.94 90 ARG A O 1
ATOM 712 N N . ARG A 1 91 ? 22.705 -3.164 1.416 1.00 59.25 91 ARG A N 1
ATOM 713 C CA . ARG A 1 91 ? 23.076 -2.178 0.399 1.00 59.25 91 ARG A CA 1
ATOM 714 C C . ARG A 1 91 ? 24.454 -1.643 0.788 1.00 59.25 91 ARG A C 1
ATOM 716 O O . ARG A 1 91 ? 24.596 -1.224 1.945 1.00 59.25 91 ARG A O 1
ATOM 723 N N . PRO A 1 92 ? 25.457 -1.679 -0.106 1.00 60.88 92 PRO A N 1
ATOM 724 C CA . PRO A 1 92 ? 26.709 -1.009 0.176 1.00 60.88 92 PRO A CA 1
ATOM 725 C C . PRO A 1 92 ? 26.350 0.442 0.491 1.00 60.88 92 PRO A C 1
ATOM 727 O O . PRO A 1 92 ? 25.710 1.138 -0.299 1.00 60.88 92 PRO A O 1
ATOM 730 N N . ARG A 1 93 ? 26.646 0.865 1.721 1.00 61.88 93 ARG A N 1
ATOM 731 C CA . ARG A 1 93 ? 26.569 2.274 2.082 1.00 61.88 93 ARG A CA 1
ATOM 732 C C . ARG A 1 93 ? 27.721 2.908 1.328 1.00 61.88 93 ARG A C 1
ATOM 734 O O . ARG A 1 93 ? 28.853 2.830 1.790 1.00 61.88 93 ARG A O 1
ATOM 741 N N . ASN A 1 94 ? 27.442 3.430 0.139 1.00 54.41 94 ASN A N 1
ATOM 742 C CA . ASN A 1 94 ? 28.411 4.184 -0.635 1.00 54.41 94 ASN A CA 1
ATOM 743 C C . ASN A 1 94 ? 28.812 5.404 0.205 1.00 54.41 94 ASN A C 1
ATOM 745 O O . ASN A 1 94 ? 28.152 6.439 0.172 1.00 54.41 94 ASN A O 1
ATOM 749 N N . VAL A 1 95 ? 29.874 5.265 0.993 1.00 51.50 95 VAL A N 1
ATOM 750 C CA . VAL A 1 95 ? 30.723 6.387 1.358 1.00 51.50 95 VAL A CA 1
ATOM 751 C C . VAL A 1 95 ? 31.519 6.657 0.090 1.00 51.50 95 VAL A C 1
ATOM 753 O O . VAL A 1 95 ? 32.449 5.921 -0.234 1.00 51.50 95 VAL A O 1
ATOM 756 N N . LEU A 1 96 ? 31.105 7.669 -0.672 1.00 53.69 96 LEU A N 1
ATOM 757 C CA . LEU A 1 96 ? 31.980 8.303 -1.651 1.00 53.69 96 LEU A CA 1
ATOM 758 C C . LEU A 1 96 ? 33.051 9.054 -0.851 1.00 53.69 96 LEU A C 1
ATOM 760 O O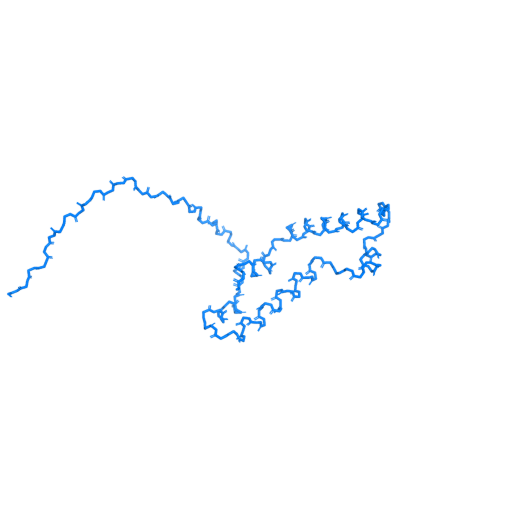 . LEU A 1 96 ? 32.984 10.261 -0.658 1.00 53.69 96 LEU A O 1
ATOM 764 N N . THR A 1 97 ? 33.996 8.318 -0.277 1.00 47.53 97 THR A N 1
ATOM 765 C CA . THR A 1 97 ? 35.291 8.892 0.062 1.00 47.53 97 THR A CA 1
ATOM 766 C C . THR A 1 97 ? 36.024 9.003 -1.256 1.00 47.53 97 THR A C 1
ATOM 768 O O . THR A 1 97 ? 36.632 8.035 -1.712 1.00 47.53 97 THR A O 1
ATOM 771 N N . ASP A 1 98 ? 35.936 10.175 -1.880 1.00 54.81 98 ASP A N 1
ATOM 772 C CA . ASP A 1 98 ? 36.986 10.587 -2.798 1.00 54.81 98 ASP A CA 1
ATOM 773 C C . ASP A 1 98 ? 38.319 10.463 -2.038 1.00 54.81 98 ASP A C 1
ATOM 775 O O . ASP A 1 98 ? 38.429 10.965 -0.910 1.00 54.81 98 ASP A O 1
ATOM 779 N N . PRO A 1 99 ? 39.332 9.756 -2.568 1.00 49.22 99 PRO A N 1
ATOM 780 C CA . PRO A 1 99 ? 40.628 9.726 -1.917 1.00 49.22 99 PRO A CA 1
ATOM 781 C C . PRO A 1 99 ? 41.225 11.141 -1.956 1.00 49.22 99 PRO A C 1
ATOM 783 O O . PRO A 1 99 ? 41.211 11.783 -3.013 1.00 49.22 99 PRO A O 1
ATOM 786 N N . PRO A 1 100 ? 41.782 11.650 -0.843 1.00 51.53 100 PRO A N 1
ATOM 787 C CA . PRO A 1 100 ? 42.431 12.944 -0.848 1.00 51.53 100 PRO A CA 1
ATOM 788 C C . PRO A 1 100 ? 43.723 12.832 -1.666 1.00 51.53 100 PRO A C 1
ATOM 790 O O . PRO A 1 100 ? 44.720 12.274 -1.223 1.00 51.53 100 PRO A O 1
ATOM 793 N N . ASN A 1 101 ? 43.677 13.392 -2.873 1.00 52.12 101 ASN A N 1
ATOM 794 C CA . ASN A 1 101 ? 44.822 13.866 -3.642 1.00 52.12 101 ASN A CA 1
ATOM 795 C C . ASN A 1 101 ? 45.900 12.811 -3.991 1.00 52.12 101 ASN A C 1
ATOM 797 O O . ASN A 1 101 ? 46.999 12.798 -3.439 1.00 52.12 101 ASN A O 1
ATOM 801 N N . ALA A 1 102 ? 45.640 11.984 -5.009 1.00 38.62 102 ALA A N 1
ATOM 802 C CA . ALA A 1 102 ? 46.694 11.263 -5.728 1.00 38.62 102 ALA A CA 1
ATOM 803 C C . ALA A 1 102 ? 47.150 12.085 -6.946 1.00 38.62 102 ALA A C 1
ATOM 805 O O . ALA A 1 102 ? 46.672 11.918 -8.065 1.00 38.62 102 ALA A O 1
ATOM 806 N N . SER A 1 103 ? 48.039 13.032 -6.657 1.00 37.53 103 SER A N 1
ATOM 807 C CA . SER A 1 103 ? 49.122 13.530 -7.512 1.00 37.53 103 SER A CA 1
ATOM 808 C C . SER A 1 103 ? 49.191 13.006 -8.960 1.00 37.53 103 SER A C 1
ATOM 810 O O . SER A 1 103 ? 49.427 11.827 -9.220 1.00 37.53 103 SER A O 1
ATOM 812 N N . LEU A 1 104 ? 49.102 13.961 -9.897 1.00 44.84 104 LEU A N 1
ATOM 813 C CA . LEU A 1 104 ? 49.646 13.955 -11.264 1.00 44.84 104 LEU A CA 1
ATOM 814 C C . LEU A 1 104 ? 50.632 12.802 -11.546 1.00 44.84 104 LEU A C 1
ATOM 816 O O . LEU A 1 104 ? 51.850 12.929 -11.371 1.00 44.84 104 LEU A O 1
ATOM 820 N N . ARG A 1 105 ? 50.120 11.681 -12.067 1.00 33.72 105 ARG A N 1
ATOM 821 C CA . ARG A 1 105 ? 50.957 10.679 -12.730 1.00 33.72 105 ARG A CA 1
ATOM 822 C C . ARG A 1 105 ? 51.297 11.174 -14.131 1.00 33.72 105 ARG A C 1
ATOM 824 O O . ARG A 1 105 ? 50.542 11.024 -15.082 1.00 33.72 105 ARG A O 1
ATOM 831 N N . LYS A 1 106 ? 52.466 11.813 -14.169 1.00 32.59 106 LYS A N 1
ATOM 832 C CA . LYS A 1 106 ? 53.374 12.055 -15.294 1.00 32.59 106 LYS A CA 1
ATOM 833 C C . LYS A 1 106 ? 53.026 11.253 -16.554 1.00 32.59 106 LYS A C 1
ATOM 835 O O . LYS A 1 106 ? 53.121 10.028 -16.569 1.00 32.59 106 LYS A O 1
ATOM 840 N N . SER A 1 107 ? 52.759 11.990 -17.627 1.00 40.69 107 SER A N 1
ATOM 841 C CA . SER A 1 107 ? 52.930 11.552 -19.009 1.00 40.69 107 SER A CA 1
ATOM 842 C C . SER A 1 107 ? 54.276 10.848 -19.185 1.00 40.69 107 SER A C 1
ATOM 844 O O . SER A 1 107 ? 55.312 11.449 -18.885 1.00 40.69 107 SER A O 1
ATOM 846 N N . LYS A 1 108 ? 54.278 9.619 -19.706 1.00 30.91 108 LYS A N 1
ATOM 847 C CA . LYS A 1 108 ? 55.399 9.081 -20.483 1.00 30.91 108 LYS A CA 1
ATOM 848 C C . LYS A 1 108 ? 54.977 7.861 -21.303 1.00 30.91 108 LYS A C 1
ATOM 850 O O . LYS A 1 108 ? 54.422 6.913 -20.766 1.00 30.91 108 LYS A O 1
ATOM 855 N N . ALA A 1 109 ? 55.390 7.940 -22.568 1.00 36.34 109 ALA A N 1
ATOM 856 C CA . ALA A 1 109 ? 55.579 6.890 -23.562 1.00 36.34 109 ALA A CA 1
ATOM 857 C C . ALA A 1 109 ? 54.332 6.318 -24.256 1.00 36.34 109 ALA A C 1
ATOM 859 O O . ALA A 1 109 ? 53.668 5.439 -23.729 1.00 36.34 109 ALA A O 1
ATOM 860 N N . TYR A 1 110 ? 54.159 6.701 -25.526 1.00 33.84 110 TYR A N 1
ATOM 861 C CA . TYR A 1 110 ? 54.344 5.720 -26.595 1.00 33.84 110 TYR A CA 1
ATOM 862 C C . TYR A 1 110 ? 55.347 6.257 -27.619 1.00 33.84 110 TYR A C 1
ATOM 864 O O . TYR A 1 110 ? 55.182 7.329 -28.193 1.00 33.84 110 TYR A O 1
ATOM 872 N N . ARG A 1 111 ? 56.438 5.501 -27.738 1.00 32.59 111 ARG A N 1
ATOM 873 C CA . ARG A 1 111 ? 57.421 5.517 -28.811 1.00 32.59 111 ARG A CA 1
ATOM 874 C C . ARG A 1 111 ? 56.909 4.506 -29.835 1.00 32.59 111 ARG A C 1
ATOM 876 O O . ARG A 1 111 ? 56.681 3.356 -29.467 1.00 32.59 111 ARG A O 1
ATOM 883 N N . SER A 1 112 ? 56.729 4.943 -31.068 1.00 36.41 112 SER A N 1
ATOM 884 C CA . SER A 1 112 ? 56.574 4.099 -32.250 1.00 36.41 112 SER A CA 1
ATOM 885 C C . SER A 1 112 ? 57.515 4.687 -33.292 1.00 36.41 112 SER A C 1
ATOM 887 O O . SER A 1 112 ? 57.599 5.909 -33.378 1.00 36.41 112 SER A O 1
ATOM 889 N N . GLU A 1 113 ? 58.266 3.787 -33.916 1.00 37.88 113 GLU A N 1
ATOM 890 C CA . GLU A 1 113 ? 59.270 3.915 -34.988 1.00 37.88 113 GLU A CA 1
ATOM 891 C C . GLU A 1 113 ? 59.387 5.252 -35.735 1.00 37.88 113 GLU A C 1
ATOM 893 O O . GLU A 1 113 ? 58.368 5.774 -36.238 1.00 37.88 113 GLU A O 1
#

Foldseek 3Di:
DPPCLQVLVPPDPVVLVVVQVVVLVVLCVVVVDDPPDDSVVSCVVVVHDGSVVVSVVSNVVQLVCQCVDPDPVSNVVNVDDDPDPPDPPPPPPPPPPPDPDDDDDDDDDDDDD

Organism: Eumeta variegata (NCBI:txid151549)

Radius of gyration: 24.63 Å; chains: 1; bounding box: 78×32×52 Å

Sequence (113 aa):
MTYASPVFAHAAPDAINNLQILQNQFCRMPTGAPSFIKNSVLHRDLHLSTIPKIVKELSEKFFDMAVNHPNPLLVPSATYEASPPHHFIRRPRNVLTDPPNASLRKSKAYRSE